Protein AF-A0A924NPL9-F1 (afdb_monomer_lite)

Sequence (101 aa):
MVKLSLSLRHSAVAVLLVCGAGTLQAQPREGVDVGGISPMAKLVPAETVERSAGQQYAQLLQQGAQKNALAAPDQPQLKRLRAIAQRIIPYAMAWNPRAKD

Secondary structure (DSSP, 8-state):
-----------------------------SS----SPPGGGGTS-HHHHHHHHHHHHHHHHHHHHHTT-SPP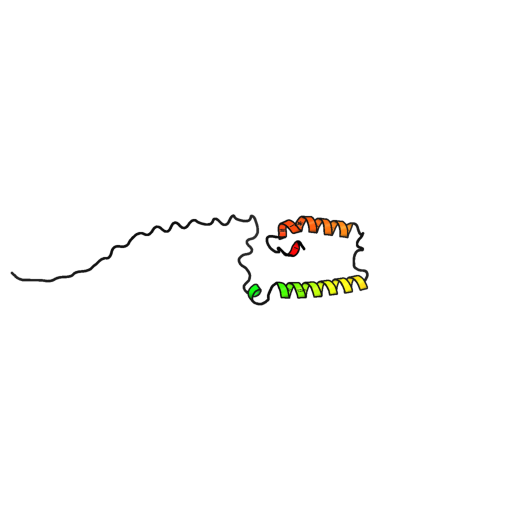TT-HHHHHHHHHHHHHHHHHTTT-GGGG-

Structure (mmCIF, N/CA/C/O backbone):
data_AF-A0A924NPL9-F1
#
_entry.id   AF-A0A924NPL9-F1
#
loop_
_atom_site.group_PDB
_atom_site.id
_atom_site.type_symbol
_atom_site.label_atom_id
_atom_site.label_alt_id
_atom_site.label_comp_id
_atom_site.label_asym_id
_atom_site.label_entity_id
_atom_site.label_seq_id
_atom_site.pdbx_PDB_ins_code
_atom_site.Cartn_x
_atom_site.Cartn_y
_atom_site.Cartn_z
_atom_site.occupancy
_atom_site.B_iso_or_equiv
_atom_site.auth_seq_id
_atom_site.auth_comp_id
_atom_site.auth_asym_id
_atom_site.auth_atom_id
_atom_site.pdbx_PDB_model_num
ATOM 1 N N . MET A 1 1 ? 61.922 9.248 -77.538 1.00 37.47 1 MET A N 1
ATOM 2 C CA . MET A 1 1 ? 62.342 9.650 -76.172 1.00 37.47 1 MET A CA 1
ATOM 3 C C . MET A 1 1 ? 61.252 9.175 -75.208 1.00 37.47 1 MET A C 1
ATOM 5 O O . MET A 1 1 ? 60.146 9.667 -75.311 1.00 37.47 1 MET A O 1
ATOM 9 N N . VAL A 1 2 ? 61.346 7.944 -74.691 1.00 36.25 2 VAL A N 1
ATOM 10 C CA . VAL A 1 2 ? 61.788 7.551 -73.326 1.00 36.25 2 VAL A CA 1
ATOM 11 C C . VAL A 1 2 ? 60.809 7.942 -72.195 1.00 36.25 2 VAL A C 1
ATOM 13 O O . VAL A 1 2 ? 60.868 9.072 -71.738 1.00 36.25 2 VAL A O 1
ATOM 16 N N . LYS A 1 3 ? 60.037 6.923 -71.741 1.00 42.28 3 LYS A N 1
ATOM 17 C CA . LYS A 1 3 ? 59.516 6.578 -70.378 1.00 42.28 3 LYS A CA 1
ATOM 18 C C . LYS A 1 3 ? 58.625 7.632 -69.657 1.00 42.28 3 LYS A C 1
ATOM 20 O O . LYS A 1 3 ? 58.834 8.815 -69.817 1.00 42.28 3 LYS A O 1
ATOM 25 N N . LEU A 1 4 ? 57.614 7.311 -68.831 1.00 40.28 4 LEU A N 1
ATOM 26 C CA . LEU A 1 4 ? 57.630 6.412 -67.666 1.00 40.28 4 LEU A CA 1
ATOM 27 C C . LEU A 1 4 ? 56.212 6.313 -67.005 1.00 40.28 4 LEU A C 1
ATOM 29 O O . LEU A 1 4 ? 55.617 7.332 -66.684 1.00 40.28 4 LEU A O 1
ATOM 33 N N . SER A 1 5 ? 55.734 5.080 -66.780 1.00 40.94 5 SER A N 1
ATOM 34 C CA . SER A 1 5 ? 55.007 4.540 -65.597 1.00 40.94 5 SER A CA 1
ATOM 35 C C . SER A 1 5 ? 53.653 5.072 -65.061 1.00 40.94 5 SER A C 1
ATOM 37 O O . SER A 1 5 ? 53.582 6.057 -64.340 1.00 40.94 5 SER A O 1
ATOM 39 N N . LEU A 1 6 ? 52.616 4.244 -65.280 1.00 48.91 6 LEU A N 1
ATOM 40 C CA . LEU A 1 6 ? 51.699 3.560 -64.332 1.00 48.91 6 LEU A CA 1
ATOM 41 C C . LEU A 1 6 ? 51.360 4.184 -62.955 1.00 48.91 6 LEU A C 1
ATOM 43 O O . LEU A 1 6 ? 52.238 4.318 -62.108 1.00 48.91 6 LEU A O 1
ATOM 47 N N . SER A 1 7 ? 50.057 4.327 -62.655 1.00 44.75 7 SER A N 1
ATOM 48 C CA . SER A 1 7 ? 49.458 4.060 -61.324 1.00 44.75 7 SER A CA 1
ATOM 49 C C . SER A 1 7 ? 47.926 3.950 -61.399 1.00 44.75 7 SER A C 1
ATOM 51 O O . SER A 1 7 ? 47.209 4.943 -61.464 1.00 44.75 7 SER A O 1
ATOM 53 N N . LEU A 1 8 ? 47.437 2.711 -61.366 1.00 50.59 8 LEU A N 1
ATOM 54 C CA . LEU A 1 8 ? 46.039 2.312 -61.211 1.00 50.59 8 LEU A CA 1
ATOM 55 C C . LEU A 1 8 ? 45.603 2.518 -59.750 1.00 50.59 8 LEU A C 1
ATOM 57 O O . LEU A 1 8 ? 46.199 1.924 -58.852 1.00 50.59 8 LEU A O 1
ATOM 61 N N . ARG A 1 9 ? 44.562 3.317 -59.491 1.00 53.31 9 ARG A N 1
ATOM 62 C CA . ARG A 1 9 ? 43.912 3.382 -58.171 1.00 53.31 9 ARG A CA 1
ATOM 63 C C . ARG A 1 9 ? 42.394 3.399 -58.325 1.00 53.31 9 ARG A C 1
ATOM 65 O O . ARG A 1 9 ? 41.788 4.429 -58.589 1.00 53.31 9 ARG A O 1
ATOM 72 N N . HIS A 1 10 ? 41.814 2.213 -58.174 1.00 44.84 10 HIS A N 1
ATOM 73 C CA . HIS A 1 10 ? 40.388 1.950 -58.022 1.00 44.84 10 HIS A CA 1
ATOM 74 C C . HIS A 1 10 ? 39.786 2.878 -56.959 1.00 44.84 10 HIS A C 1
ATOM 76 O O . HIS A 1 10 ? 40.210 2.839 -55.806 1.00 44.84 10 HIS A O 1
ATOM 82 N N . SER A 1 11 ? 38.791 3.688 -57.312 1.00 42.31 11 SER A N 1
ATOM 83 C CA . SER A 1 11 ? 37.883 4.269 -56.320 1.00 42.31 11 SER A CA 1
ATOM 84 C C . SER A 1 11 ? 36.488 3.754 -56.609 1.00 42.31 11 SER A C 1
ATOM 86 O O . SER A 1 11 ? 35.853 4.105 -57.600 1.00 42.31 11 SER A O 1
ATOM 88 N N . ALA A 1 12 ? 36.108 2.808 -55.759 1.00 45.00 12 ALA A N 1
ATOM 89 C CA . ALA A 1 12 ? 34.860 2.091 -55.771 1.00 45.00 12 ALA A CA 1
ATOM 90 C C . ALA A 1 12 ? 33.668 3.030 -55.545 1.00 45.00 12 ALA A C 1
ATOM 92 O O . ALA A 1 12 ? 33.711 3.975 -54.761 1.00 45.00 12 ALA A O 1
ATOM 93 N N . VAL A 1 13 ? 32.604 2.687 -56.258 1.00 47.62 13 VAL A N 1
ATOM 94 C CA . VAL A 1 13 ? 31.229 3.162 -56.153 1.00 47.62 13 VAL A CA 1
ATOM 95 C C . VAL A 1 13 ? 30.760 3.160 -54.693 1.00 47.62 13 VAL A C 1
ATOM 97 O O . VAL A 1 13 ? 30.731 2.109 -54.056 1.00 47.62 13 VAL A O 1
ATOM 100 N N . ALA A 1 14 ? 30.337 4.317 -54.179 1.00 45.69 14 ALA A N 1
ATOM 101 C CA . ALA A 1 14 ? 29.596 4.416 -52.924 1.00 45.69 14 ALA A CA 1
ATOM 102 C C . ALA A 1 14 ? 28.106 4.605 -53.244 1.00 45.69 14 ALA A C 1
ATOM 104 O O . ALA A 1 14 ? 27.652 5.692 -53.599 1.00 45.69 14 ALA A O 1
ATOM 105 N N . VAL A 1 15 ? 27.367 3.498 -53.169 1.00 49.94 15 VAL A N 1
ATOM 106 C CA . VAL A 1 15 ? 25.905 3.435 -53.266 1.00 49.94 15 VAL A CA 1
ATOM 107 C C . VAL A 1 15 ? 25.294 4.167 -52.070 1.00 49.94 15 VAL A C 1
ATOM 109 O O . VAL A 1 15 ? 25.558 3.833 -50.917 1.00 49.94 15 VAL A O 1
ATOM 112 N N . LEU A 1 16 ? 24.471 5.170 -52.362 1.00 47.66 16 LEU A N 1
ATOM 113 C CA . LEU A 1 16 ? 23.739 5.981 -51.394 1.00 47.66 16 LEU A CA 1
ATOM 114 C C . LEU A 1 16 ? 22.426 5.256 -51.056 1.00 47.66 16 LEU A C 1
ATOM 116 O O . LEU A 1 16 ? 21.458 5.318 -51.812 1.00 47.66 16 LEU A O 1
ATOM 120 N N . LEU A 1 17 ? 22.416 4.511 -49.948 1.00 53.00 17 LEU A N 1
ATOM 121 C CA . LEU A 1 17 ? 21.242 3.787 -49.461 1.00 53.00 17 LEU A CA 1
ATOM 122 C C . LEU A 1 17 ? 20.482 4.675 -48.463 1.00 53.00 17 LEU A C 1
ATOM 124 O O . LEU A 1 17 ? 20.876 4.827 -47.308 1.00 53.00 17 LEU A O 1
ATOM 128 N N . VAL A 1 18 ? 19.405 5.303 -48.936 1.00 53.53 18 VAL A N 1
ATOM 129 C CA . VAL A 1 18 ? 18.440 6.045 -48.113 1.00 53.53 18 VAL A CA 1
ATOM 130 C C . VAL A 1 18 ? 17.658 5.041 -47.261 1.00 53.53 18 VAL A C 1
ATOM 132 O O . VAL A 1 18 ? 16.759 4.361 -47.750 1.00 53.53 18 VAL A O 1
ATOM 135 N N . CYS A 1 19 ? 18.000 4.935 -45.976 1.00 51.78 19 CYS A N 1
ATOM 136 C CA . CYS A 1 19 ? 17.174 4.244 -44.988 1.00 51.78 19 CYS A CA 1
ATOM 137 C C . CYS A 1 19 ? 16.080 5.198 -44.497 1.00 51.78 19 CYS A C 1
ATOM 139 O O . CYS A 1 19 ? 16.340 6.109 -43.711 1.00 51.78 19 CYS A O 1
ATOM 141 N N . GLY A 1 20 ? 14.848 4.973 -44.956 1.00 49.59 20 GLY A N 1
ATOM 142 C CA . GLY A 1 20 ? 13.647 5.562 -44.376 1.00 49.59 20 GLY A CA 1
ATOM 143 C C . GLY A 1 20 ? 13.444 5.050 -42.952 1.00 49.59 20 GLY A C 1
ATOM 144 O O . GLY A 1 20 ? 12.843 4.001 -42.739 1.00 49.59 20 GLY A O 1
ATOM 145 N N . ALA A 1 21 ? 13.954 5.789 -41.971 1.00 50.69 21 ALA A N 1
ATOM 146 C CA . ALA A 1 21 ? 13.585 5.602 -40.579 1.00 50.69 21 ALA A CA 1
ATOM 147 C C . ALA A 1 21 ? 12.225 6.274 -40.360 1.00 50.69 21 ALA A C 1
ATOM 149 O O . ALA A 1 21 ? 12.144 7.477 -40.115 1.00 50.69 21 ALA A O 1
ATOM 150 N N . GLY A 1 22 ? 11.147 5.496 -40.481 1.00 49.31 22 GLY A N 1
ATOM 151 C CA . GLY A 1 22 ? 9.862 5.876 -39.909 1.00 49.31 22 GLY A CA 1
ATOM 152 C C . GLY A 1 22 ? 10.064 6.080 -38.413 1.00 49.31 22 GLY A C 1
ATOM 153 O O . GLY A 1 22 ? 10.271 5.121 -37.671 1.00 49.31 22 GLY A O 1
ATOM 154 N N . THR A 1 23 ? 10.080 7.333 -37.974 1.00 52.38 23 THR A N 1
ATOM 155 C CA . THR A 1 23 ? 10.083 7.662 -36.557 1.00 52.38 23 THR A CA 1
ATOM 156 C C . THR A 1 23 ? 8.742 7.205 -35.997 1.00 52.38 23 THR A C 1
ATOM 158 O O . THR A 1 23 ? 7.698 7.798 -36.257 1.00 52.38 23 THR A O 1
ATOM 161 N N . LEU A 1 24 ? 8.754 6.102 -35.248 1.00 52.75 24 LEU A N 1
ATOM 162 C CA . LEU A 1 24 ? 7.659 5.756 -34.353 1.00 52.75 24 LEU A CA 1
ATOM 163 C C . LEU A 1 24 ? 7.577 6.893 -33.334 1.00 52.75 24 LEU A C 1
ATOM 165 O O . LEU A 1 24 ? 8.353 6.943 -32.381 1.00 52.75 24 LEU A O 1
ATOM 169 N N . GLN A 1 25 ? 6.708 7.865 -33.595 1.00 45.09 25 GLN A N 1
ATOM 170 C CA . GLN A 1 25 ? 6.462 8.962 -32.676 1.00 45.09 25 GLN A CA 1
ATOM 171 C C . GLN A 1 25 ? 5.825 8.366 -31.423 1.00 45.09 25 GLN A C 1
ATOM 173 O O . GLN A 1 25 ? 4.639 8.039 -31.403 1.00 45.09 25 GLN A O 1
ATOM 178 N N . ALA A 1 26 ? 6.633 8.186 -30.379 1.00 56.62 26 ALA A N 1
ATOM 179 C CA . ALA A 1 26 ? 6.127 7.971 -29.039 1.00 56.62 26 ALA A CA 1
ATOM 180 C C . ALA A 1 26 ? 5.262 9.190 -28.701 1.00 56.62 26 ALA A C 1
ATOM 182 O O . ALA A 1 26 ? 5.780 10.298 -28.558 1.00 56.62 26 ALA A O 1
ATOM 183 N N . GLN A 1 27 ? 3.940 9.009 -28.654 1.00 61.03 27 GLN A N 1
ATOM 184 C CA . GLN A 1 27 ? 3.049 10.062 -28.186 1.00 61.03 27 GLN A CA 1
ATOM 185 C C . GLN A 1 27 ? 3.510 10.456 -26.779 1.00 61.03 27 GLN A C 1
ATOM 187 O O . GLN A 1 27 ? 3.629 9.564 -25.928 1.00 61.03 27 GLN A O 1
ATOM 192 N N . PRO A 1 28 ? 3.780 11.745 -26.510 1.00 55.00 28 PRO A N 1
ATOM 193 C CA . PRO A 1 28 ? 4.045 12.183 -25.156 1.00 55.00 28 PRO A CA 1
ATOM 194 C C . PRO A 1 28 ? 2.796 11.840 -24.354 1.00 55.00 28 PRO A C 1
ATOM 196 O O . PRO A 1 28 ? 1.719 12.382 -24.607 1.00 55.00 28 PRO A O 1
ATOM 199 N N . ARG A 1 29 ? 2.905 10.899 -23.413 1.00 60.16 29 ARG A N 1
ATOM 200 C CA . ARG A 1 29 ? 1.922 10.868 -22.337 1.00 60.16 29 ARG A CA 1
ATOM 201 C C . ARG A 1 29 ? 2.116 12.191 -21.613 1.00 60.16 29 ARG A C 1
ATOM 203 O O . ARG A 1 29 ? 3.187 12.401 -21.056 1.00 60.16 29 ARG A O 1
ATOM 210 N N . GLU A 1 30 ? 1.139 13.091 -21.664 1.00 64.25 30 GLU A N 1
ATOM 211 C CA . GLU A 1 30 ? 1.135 14.255 -20.776 1.00 64.25 30 GLU A CA 1
ATOM 212 C C . GLU A 1 30 ? 1.212 13.730 -19.333 1.00 64.25 30 GLU A C 1
ATOM 2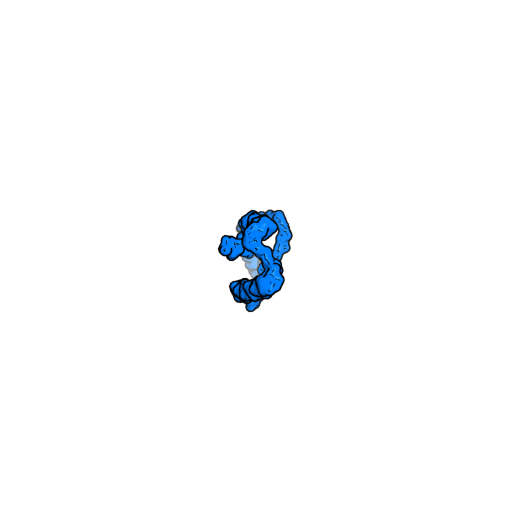14 O O . GLU A 1 30 ? 0.269 13.127 -18.820 1.00 64.25 30 GLU A O 1
ATOM 219 N N . GLY A 1 31 ? 2.400 13.833 -18.729 1.00 66.88 31 GLY A N 1
ATOM 220 C CA . GLY A 1 31 ? 2.754 13.157 -17.484 1.00 66.88 31 GLY A CA 1
ATOM 221 C C . GLY A 1 31 ? 4.266 13.122 -17.230 1.00 66.88 31 GLY A C 1
ATOM 222 O O . GLY A 1 31 ? 5.070 13.463 -18.094 1.00 66.88 31 GLY A O 1
ATOM 223 N N . VAL A 1 32 ? 4.647 12.731 -16.011 1.00 76.06 32 VAL A N 1
ATOM 224 C CA . VAL A 1 32 ? 6.049 12.558 -15.594 1.00 76.06 32 VAL A CA 1
ATOM 225 C C . VAL A 1 32 ? 6.686 11.421 -16.402 1.00 76.06 32 VAL A C 1
ATOM 227 O O . VAL A 1 32 ? 6.149 10.312 -16.418 1.00 76.06 32 VAL A O 1
ATOM 230 N N . ASP A 1 33 ? 7.827 11.682 -17.049 1.00 77.88 33 ASP A N 1
ATOM 231 C CA . ASP A 1 33 ? 8.656 10.636 -17.657 1.00 77.88 33 ASP A CA 1
ATOM 232 C C . ASP A 1 33 ? 9.240 9.754 -16.547 1.00 77.88 33 ASP A C 1
ATOM 234 O O . ASP A 1 33 ? 10.056 10.196 -15.737 1.00 77.88 33 ASP A O 1
ATOM 238 N N . VAL A 1 34 ? 8.778 8.507 -16.478 1.00 74.06 34 VAL A N 1
ATOM 239 C CA . VAL A 1 34 ? 9.223 7.534 -15.470 1.00 74.06 34 VAL A CA 1
ATOM 240 C C . VAL A 1 34 ? 10.476 6.763 -15.899 1.00 74.06 34 VAL A C 1
ATOM 242 O O . VAL A 1 34 ? 10.956 5.919 -15.143 1.00 74.06 34 VAL A O 1
ATOM 245 N N . GLY A 1 35 ? 11.018 7.041 -17.090 1.00 79.56 35 GLY A N 1
ATOM 246 C CA . GLY A 1 35 ? 12.168 6.337 -17.643 1.00 79.56 35 GLY A CA 1
ATOM 247 C C . GLY A 1 35 ? 11.917 4.843 -17.884 1.00 79.56 35 GLY A C 1
ATOM 248 O O . GLY A 1 35 ? 10.792 4.341 -17.860 1.00 79.56 35 GLY A O 1
ATOM 249 N N . GLY A 1 36 ? 12.995 4.107 -18.157 1.00 77.44 36 GLY A N 1
ATOM 250 C CA . GLY A 1 36 ? 12.946 2.653 -18.315 1.00 77.44 36 GLY A CA 1
ATOM 251 C C . GLY A 1 36 ? 12.779 1.909 -16.985 1.00 77.44 36 GLY A C 1
ATOM 252 O O . GLY A 1 36 ? 13.003 2.453 -15.906 1.00 77.44 36 GLY A O 1
ATOM 253 N N . ILE A 1 37 ? 12.441 0.618 -17.064 1.00 74.44 37 ILE A N 1
ATOM 254 C CA . ILE A 1 37 ? 12.380 -0.271 -15.894 1.00 74.44 37 ILE A CA 1
ATOM 255 C C . ILE A 1 37 ? 13.726 -0.231 -15.150 1.00 74.44 37 ILE A C 1
ATOM 257 O O . ILE A 1 37 ? 14.774 -0.486 -15.750 1.00 74.44 37 ILE A O 1
ATOM 261 N N . SER A 1 38 ? 13.691 0.047 -13.840 1.00 82.3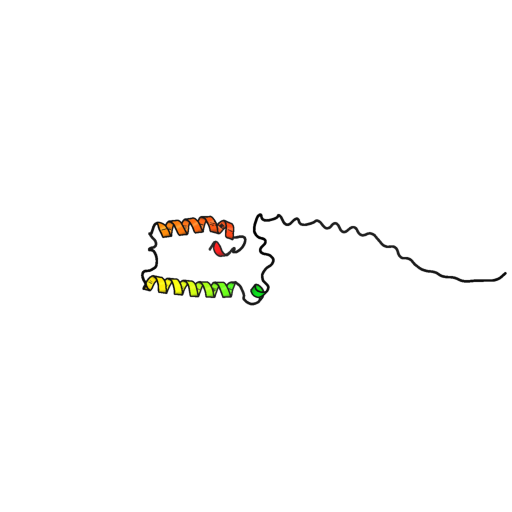8 38 SER A N 1
ATOM 262 C CA . SER A 1 38 ? 14.890 0.055 -12.992 1.00 82.38 38 SER A CA 1
ATOM 263 C C . SER A 1 38 ? 15.676 -1.257 -13.137 1.00 82.38 38 SER A C 1
ATOM 265 O O . SER A 1 38 ? 15.072 -2.333 -13.096 1.00 82.38 38 SER A O 1
ATOM 267 N N . PRO A 1 39 ? 17.020 -1.226 -13.238 1.00 81.25 39 PRO A N 1
ATOM 268 C CA . PRO A 1 39 ? 17.829 -2.444 -13.286 1.00 81.25 39 PRO A CA 1
ATOM 269 C C . PRO A 1 39 ? 17.631 -3.334 -12.048 1.00 81.25 39 PRO A C 1
ATOM 271 O O . PRO A 1 39 ? 17.782 -4.549 -12.149 1.00 81.25 39 PRO A O 1
ATOM 274 N N . MET A 1 40 ? 17.219 -2.765 -10.908 1.00 80.94 40 MET A N 1
ATOM 275 C CA . MET A 1 40 ? 16.895 -3.523 -9.694 1.00 80.94 40 MET A CA 1
ATOM 276 C C . MET A 1 40 ? 15.664 -4.423 -9.862 1.00 80.94 40 MET A C 1
ATOM 278 O O . MET A 1 40 ? 15.598 -5.478 -9.236 1.00 80.94 40 MET A O 1
ATOM 282 N N . ALA A 1 41 ? 14.726 -4.078 -10.752 1.00 80.56 41 ALA A N 1
ATOM 283 C CA . ALA A 1 41 ? 13.557 -4.914 -11.042 1.00 80.56 41 ALA A CA 1
ATOM 284 C C . ALA A 1 41 ? 13.926 -6.248 -11.722 1.00 80.56 41 ALA A C 1
ATOM 286 O O . ALA A 1 41 ? 13.093 -7.142 -11.817 1.00 80.56 41 ALA A O 1
ATOM 287 N N . LYS A 1 42 ? 15.176 -6.399 -12.189 1.00 80.38 42 LYS A N 1
ATOM 288 C CA . LYS A 1 42 ? 15.705 -7.664 -12.722 1.00 80.38 42 LYS A CA 1
ATOM 289 C C . LYS A 1 42 ? 16.218 -8.602 -11.627 1.00 80.38 42 LYS A C 1
ATOM 291 O O . LYS A 1 42 ? 16.398 -9.784 -11.892 1.00 80.38 42 LYS A O 1
ATOM 296 N N . LEU A 1 43 ? 16.488 -8.083 -10.427 1.00 85.31 43 LEU A N 1
ATOM 297 C CA . LEU A 1 43 ? 17.090 -8.848 -9.331 1.00 85.31 43 LEU A CA 1
ATOM 298 C C . LEU A 1 43 ? 16.044 -9.607 -8.514 1.00 85.31 43 LEU A C 1
ATOM 300 O O . LEU A 1 43 ? 16.313 -10.712 -8.053 1.00 85.31 43 LEU A O 1
ATOM 304 N N . VAL A 1 44 ? 14.854 -9.024 -8.341 1.00 83.62 44 VAL A N 1
ATOM 305 C CA . VAL A 1 44 ? 13.752 -9.651 -7.607 1.00 83.62 44 VAL A CA 1
ATOM 306 C C . VAL A 1 44 ? 12.512 -9.679 -8.499 1.00 83.62 44 VAL A C 1
ATOM 308 O O . VAL A 1 44 ? 12.054 -8.615 -8.918 1.00 83.62 44 VAL A O 1
ATOM 311 N N . PRO A 1 45 ? 11.942 -10.866 -8.783 1.00 86.56 45 PRO A N 1
ATOM 312 C CA . PRO A 1 45 ? 10.693 -10.963 -9.524 1.00 86.56 45 PRO A CA 1
ATOM 313 C C . PRO A 1 45 ? 9.574 -10.194 -8.815 1.00 86.56 45 PRO A C 1
ATOM 315 O O . PRO A 1 45 ? 9.384 -10.350 -7.607 1.00 86.56 45 PRO A O 1
ATOM 318 N N . ALA A 1 46 ? 8.800 -9.412 -9.571 1.00 84.06 46 ALA A N 1
ATOM 319 C CA . ALA A 1 46 ? 7.683 -8.630 -9.034 1.00 84.06 46 ALA A CA 1
ATOM 320 C C . ALA A 1 46 ? 6.687 -9.502 -8.247 1.00 84.06 46 ALA A C 1
ATOM 322 O O . ALA A 1 46 ? 6.270 -9.132 -7.155 1.00 84.06 46 ALA A O 1
ATOM 323 N N . GLU A 1 47 ? 6.404 -10.705 -8.749 1.00 85.00 47 GLU A N 1
ATOM 324 C CA . GLU A 1 47 ? 5.548 -11.709 -8.105 1.00 85.00 47 GLU A CA 1
ATOM 325 C C . GLU A 1 47 ? 5.991 -12.040 -6.667 1.00 85.00 47 GLU A C 1
ATOM 327 O O . GLU A 1 47 ? 5.170 -12.171 -5.759 1.00 85.00 47 GLU A O 1
ATOM 332 N N . THR A 1 48 ? 7.301 -12.166 -6.431 1.00 88.06 48 THR A N 1
ATOM 333 C CA . THR A 1 48 ? 7.844 -12.474 -5.101 1.00 88.06 48 THR A CA 1
ATOM 334 C C . THR A 1 48 ? 7.641 -11.302 -4.149 1.00 88.06 48 THR A C 1
ATOM 336 O O . THR A 1 48 ? 7.214 -11.498 -3.008 1.00 88.06 48 THR A O 1
ATOM 339 N N . VAL A 1 49 ? 7.911 -10.083 -4.625 1.00 88.62 49 VAL A N 1
ATOM 340 C CA . VAL A 1 49 ? 7.693 -8.858 -3.847 1.00 88.62 49 VAL A CA 1
ATOM 341 C C . VAL A 1 49 ? 6.220 -8.734 -3.477 1.00 88.62 49 VAL A C 1
ATOM 343 O O . VAL A 1 49 ? 5.904 -8.562 -2.304 1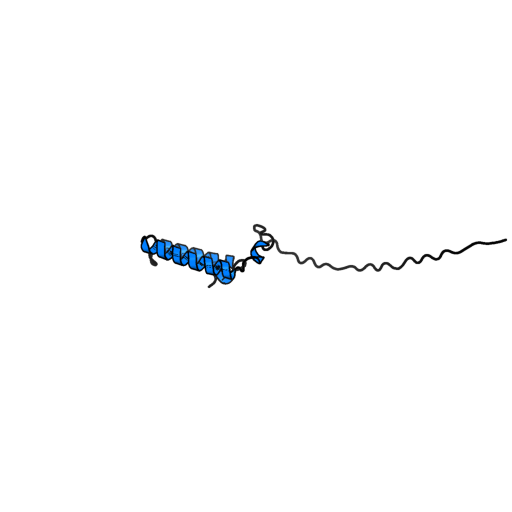.00 88.62 49 VAL A O 1
ATOM 346 N N . GLU A 1 50 ? 5.317 -8.911 -4.436 1.00 87.50 50 GLU A N 1
ATOM 347 C CA . GLU A 1 50 ? 3.875 -8.773 -4.224 1.00 87.50 50 GLU A CA 1
ATOM 348 C C . GLU A 1 50 ? 3.311 -9.835 -3.290 1.00 87.50 50 GLU A C 1
ATOM 350 O O . GLU A 1 50 ? 2.538 -9.505 -2.391 1.00 87.50 50 GLU A O 1
ATOM 355 N N . ARG A 1 51 ? 3.752 -11.092 -3.419 1.00 90.75 51 ARG A N 1
ATOM 356 C CA . ARG A 1 51 ? 3.368 -12.152 -2.479 1.00 90.75 51 ARG A CA 1
ATOM 357 C C . ARG A 1 51 ? 3.805 -11.807 -1.055 1.00 90.75 51 ARG A C 1
ATOM 359 O O . ARG A 1 51 ? 3.000 -11.918 -0.131 1.00 90.75 51 ARG A O 1
ATOM 366 N N . SER A 1 52 ? 5.048 -11.356 -0.872 1.00 93.19 52 SER A N 1
ATOM 367 C CA . SER A 1 52 ? 5.539 -10.962 0.455 1.00 93.19 52 SER A CA 1
ATOM 368 C C . SER A 1 52 ? 4.801 -9.739 1.014 1.00 93.19 52 SER A C 1
ATOM 370 O O . SER A 1 52 ? 4.422 -9.731 2.184 1.00 93.19 52 SER A O 1
ATOM 372 N N . ALA A 1 53 ? 4.518 -8.740 0.174 1.00 92.31 53 ALA A N 1
ATOM 373 C CA . ALA A 1 53 ? 3.766 -7.551 0.551 1.00 92.31 53 ALA A CA 1
ATOM 374 C C . ALA A 1 53 ? 2.323 -7.900 0.946 1.00 92.31 53 ALA A C 1
ATOM 376 O O . ALA A 1 53 ? 1.827 -7.399 1.953 1.00 92.31 53 ALA A O 1
ATOM 377 N N . GLY A 1 54 ? 1.671 -8.812 0.218 1.00 93.62 54 GLY A N 1
ATOM 378 C CA . GLY A 1 54 ? 0.342 -9.322 0.555 1.00 93.62 54 GLY A CA 1
ATOM 379 C C . GLY A 1 54 ? 0.313 -10.028 1.913 1.00 93.62 54 GLY A C 1
ATOM 380 O O . GLY A 1 54 ? -0.581 -9.775 2.722 1.00 93.62 54 GLY A O 1
ATOM 381 N N . GLN A 1 55 ? 1.324 -10.850 2.211 1.00 96.19 55 GLN A N 1
ATOM 382 C CA . GLN A 1 55 ? 1.466 -11.496 3.522 1.00 96.19 55 GLN A CA 1
ATOM 383 C C . GLN A 1 55 ? 1.654 -10.472 4.651 1.00 96.19 55 GLN A C 1
ATOM 385 O O . GLN A 1 55 ? 0.971 -10.553 5.673 1.00 96.19 55 GLN A O 1
ATOM 390 N N . GLN A 1 56 ? 2.534 -9.484 4.461 1.00 96.06 56 GLN A N 1
ATOM 391 C CA . GLN A 1 56 ? 2.769 -8.421 5.445 1.00 96.06 56 GLN A CA 1
ATOM 392 C C . GLN A 1 56 ? 1.519 -7.561 5.664 1.00 96.06 56 GLN A C 1
ATOM 394 O O . GLN A 1 56 ? 1.182 -7.222 6.799 1.00 96.06 56 GLN A O 1
ATOM 399 N N . TYR A 1 57 ? 0.784 -7.251 4.596 1.00 96.19 57 TYR A N 1
ATOM 400 C CA . TYR A 1 57 ? -0.466 -6.505 4.680 1.00 96.19 57 TYR A CA 1
ATOM 401 C C . TYR A 1 57 ? -1.541 -7.273 5.459 1.00 96.19 57 TYR A C 1
ATOM 403 O O . TYR A 1 57 ? -2.195 -6.703 6.332 1.00 96.19 57 TYR A O 1
ATOM 411 N N . ALA A 1 58 ? -1.687 -8.579 5.217 1.00 96.19 58 ALA A N 1
ATOM 412 C CA . ALA A 1 58 ? -2.614 -9.418 5.974 1.00 96.19 58 ALA A CA 1
ATOM 413 C C . ALA A 1 58 ? -2.266 -9.449 7.473 1.00 96.19 58 ALA A C 1
ATOM 415 O O . ALA A 1 58 ? -3.155 -9.311 8.315 1.00 96.19 58 ALA A O 1
ATOM 416 N N . GLN A 1 59 ? -0.978 -9.557 7.816 1.00 97.44 59 GLN A N 1
ATOM 417 C CA . GLN A 1 59 ? -0.514 -9.476 9.206 1.00 97.44 59 GLN A CA 1
ATOM 418 C C . GLN A 1 59 ? -0.823 -8.109 9.832 1.00 97.44 59 GLN A C 1
ATOM 420 O O . GLN A 1 59 ? -1.294 -8.045 10.969 1.00 97.44 59 GLN A O 1
ATOM 425 N N . LEU A 1 60 ? -0.619 -7.013 9.094 1.00 97.12 60 LEU A N 1
ATOM 426 C CA . LEU A 1 60 ? -0.951 -5.664 9.554 1.00 97.12 60 LEU A CA 1
ATOM 427 C C . LEU A 1 60 ? -2.453 -5.514 9.833 1.00 97.12 60 LEU A C 1
ATOM 429 O O . LEU A 1 60 ? -2.837 -4.972 10.871 1.00 97.12 60 LEU A O 1
ATOM 433 N N . LEU A 1 61 ? -3.309 -6.034 8.949 1.00 95.81 61 LEU A N 1
ATOM 434 C CA . LEU A 1 61 ? -4.757 -6.036 9.157 1.00 95.81 61 LEU A CA 1
ATOM 435 C C . LEU A 1 61 ? -5.149 -6.845 10.396 1.00 95.81 61 LEU A C 1
ATOM 437 O O . LEU A 1 61 ? -5.960 -6.377 11.190 1.00 95.81 61 LEU A O 1
ATOM 441 N N . GLN A 1 62 ? -4.549 -8.017 10.612 1.00 96.50 62 GLN A N 1
ATOM 442 C CA . GLN A 1 62 ? -4.797 -8.817 11.815 1.00 96.50 62 GLN A CA 1
ATOM 443 C C . GLN A 1 62 ? -4.422 -8.058 13.094 1.00 96.50 62 GLN A C 1
ATOM 445 O O . GLN A 1 62 ? -5.196 -8.048 14.051 1.00 96.50 62 GLN A O 1
ATOM 450 N N . GLN A 1 63 ? -3.272 -7.378 13.112 1.00 96.81 63 GLN A N 1
ATOM 451 C CA . GLN A 1 63 ? -2.858 -6.551 14.250 1.00 96.81 63 GLN A CA 1
ATOM 452 C C . GLN A 1 63 ? -3.809 -5.367 14.474 1.00 96.81 63 GLN A C 1
ATOM 454 O O . GLN A 1 63 ? -4.153 -5.054 15.614 1.00 96.81 63 GLN A O 1
ATOM 459 N N . GLY A 1 64 ? -4.264 -4.718 13.398 1.00 96.31 64 GLY A N 1
ATOM 460 C CA . GLY A 1 64 ? -5.266 -3.655 13.467 1.00 96.31 64 GLY A CA 1
ATOM 461 C C . GLY A 1 64 ? -6.607 -4.152 14.012 1.00 96.31 64 GLY A C 1
ATOM 462 O O . GLY A 1 64 ? -7.223 -3.473 14.833 1.00 96.31 64 GLY A O 1
ATOM 463 N N . ALA A 1 65 ? -7.034 -5.353 13.612 1.00 94.31 65 ALA A N 1
ATOM 464 C CA . ALA A 1 65 ? -8.268 -5.977 14.081 1.00 94.31 65 ALA A CA 1
ATOM 465 C C . ALA A 1 65 ? -8.210 -6.280 15.585 1.00 94.31 65 ALA A C 1
ATOM 467 O O . ALA A 1 65 ? -9.133 -5.924 16.310 1.00 94.31 65 ALA A O 1
ATOM 468 N N . GLN A 1 66 ? -7.098 -6.847 16.070 1.00 96.50 66 GLN A N 1
ATOM 469 C CA . GLN A 1 66 ? -6.880 -7.119 17.501 1.00 96.50 66 GLN A CA 1
ATOM 470 C C . GLN A 1 66 ? -6.961 -5.852 18.364 1.00 96.50 66 GLN A C 1
ATOM 472 O O . GLN A 1 66 ? -7.381 -5.903 19.516 1.00 96.50 66 GLN A O 1
ATOM 477 N N . LYS A 1 67 ? -6.574 -4.705 17.799 1.00 96.38 67 LYS A N 1
ATOM 478 C CA . LYS A 1 67 ? -6.627 -3.396 18.463 1.00 96.38 67 LYS A CA 1
ATOM 479 C C . LYS A 1 67 ? -7.958 -2.666 18.268 1.00 96.38 67 LYS A C 1
ATOM 481 O O . LYS A 1 67 ? -8.059 -1.511 18.666 1.00 96.38 67 LYS A O 1
ATOM 486 N N . ASN A 1 68 ? -8.955 -3.292 17.635 1.00 92.19 68 ASN A N 1
ATOM 487 C CA . ASN A 1 68 ? -10.211 -2.650 17.224 1.00 92.19 68 ASN A CA 1
ATOM 488 C C . ASN A 1 68 ? -9.992 -1.350 16.419 1.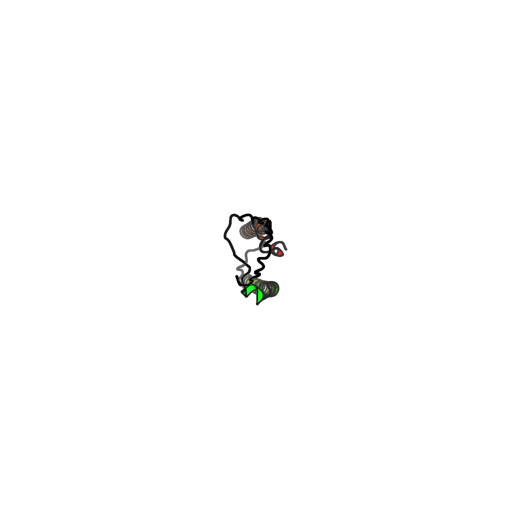00 92.19 68 ASN A C 1
ATOM 490 O O . ASN A 1 68 ? -10.806 -0.433 16.459 1.00 92.19 68 ASN A O 1
ATOM 494 N N . ALA A 1 69 ? -8.874 -1.265 15.690 1.00 93.81 69 ALA A N 1
ATOM 495 C CA . ALA A 1 69 ? -8.478 -0.084 14.928 1.00 93.81 69 ALA A CA 1
ATOM 496 C C . ALA A 1 69 ? -9.002 -0.105 13.481 1.00 93.81 69 ALA A C 1
ATOM 498 O O . ALA A 1 69 ? -8.867 0.881 12.758 1.00 93.81 69 ALA A O 1
ATOM 499 N N . LEU A 1 70 ? -9.581 -1.226 13.034 1.00 93.88 70 LEU A N 1
ATOM 500 C CA . LEU A 1 70 ? -10.179 -1.331 11.705 1.00 93.88 70 LEU A CA 1
ATOM 501 C C . LEU A 1 70 ? -11.598 -0.761 11.695 1.00 93.88 70 LEU A C 1
ATOM 503 O O . LEU A 1 70 ? -12.421 -1.075 12.552 1.00 93.88 70 LEU A O 1
ATOM 507 N N . ALA A 1 71 ? -11.904 0.025 10.665 1.00 93.00 71 ALA A N 1
ATOM 508 C CA . ALA A 1 71 ? -13.267 0.460 10.402 1.00 93.00 71 ALA A CA 1
ATOM 509 C C . ALA A 1 71 ? -14.167 -0.741 10.061 1.00 93.00 71 ALA A C 1
ATOM 511 O O . ALA A 1 71 ? -13.784 -1.619 9.282 1.00 93.00 71 ALA A O 1
ATOM 512 N N . ALA A 1 72 ? -15.388 -0.751 10.603 1.00 91.31 72 ALA A N 1
ATOM 513 C CA . ALA A 1 72 ? -16.383 -1.762 10.261 1.00 91.31 72 ALA A CA 1
ATOM 514 C C . ALA A 1 72 ? -16.736 -1.701 8.757 1.00 91.31 72 ALA A C 1
ATOM 516 O O . ALA A 1 72 ? -16.737 -0.607 8.180 1.00 91.31 72 ALA A O 1
ATOM 517 N N . PRO A 1 73 ? -17.095 -2.832 8.115 1.00 89.31 73 PRO A N 1
ATOM 518 C CA . PRO A 1 73 ? -17.407 -2.879 6.683 1.00 89.31 73 PRO A CA 1
ATOM 519 C C . PRO A 1 73 ? -18.496 -1.893 6.247 1.00 89.31 73 PRO A C 1
ATOM 521 O O . PRO A 1 73 ? -18.455 -1.396 5.120 1.00 89.31 73 PRO A O 1
ATOM 524 N N . ASP A 1 74 ? -19.432 -1.598 7.152 1.00 93.50 74 ASP A N 1
ATOM 525 C CA . ASP A 1 74 ? -20.567 -0.723 6.899 1.00 93.50 74 ASP A CA 1
ATOM 526 C C . ASP A 1 74 ? -20.315 0.765 7.121 1.00 93.50 74 ASP A C 1
ATOM 528 O O . ASP A 1 74 ? -21.178 1.568 6.751 1.00 93.50 74 ASP A O 1
ATOM 532 N N . GLN A 1 75 ? -19.143 1.149 7.642 1.00 96.62 75 GLN A N 1
ATOM 533 C CA . GLN A 1 75 ? -18.829 2.557 7.862 1.00 96.62 75 GLN A CA 1
ATOM 534 C C . GLN A 1 75 ? -18.894 3.356 6.547 1.00 96.62 75 GLN A C 1
ATOM 536 O O . GLN A 1 75 ? -18.270 2.968 5.549 1.00 96.62 75 GLN A O 1
ATOM 541 N N . PRO A 1 76 ? -19.585 4.511 6.532 1.00 96.06 76 PRO A N 1
ATOM 542 C CA . PRO A 1 76 ? -19.740 5.315 5.322 1.00 96.06 76 PRO A CA 1
ATOM 543 C C . PRO A 1 76 ? -18.396 5.826 4.782 1.00 96.06 76 PRO A C 1
ATOM 545 O O . PRO A 1 76 ? -18.220 5.929 3.567 1.00 96.06 76 PRO A O 1
ATOM 548 N N . GLN A 1 77 ? -17.415 6.082 5.653 1.00 95.81 77 GLN A N 1
ATOM 549 C CA . GLN A 1 77 ? -16.066 6.503 5.264 1.00 95.81 77 GLN A CA 1
ATOM 550 C C . GLN A 1 77 ? -15.338 5.404 4.481 1.00 95.81 77 GLN A C 1
ATOM 552 O O . GLN A 1 77 ? -14.762 5.677 3.428 1.00 95.81 77 GLN A O 1
ATOM 557 N N . LEU A 1 78 ? -15.413 4.152 4.945 1.00 96.00 78 LEU A N 1
ATOM 558 C CA . LEU A 1 78 ? -14.778 3.018 4.276 1.00 96.00 78 LEU A CA 1
ATOM 559 C C . LEU A 1 78 ? -15.453 2.706 2.933 1.00 96.00 78 LEU A C 1
ATOM 561 O O . LEU A 1 78 ? -14.769 2.453 1.941 1.00 96.00 78 LEU A O 1
ATOM 565 N N . LYS A 1 79 ? -16.787 2.801 2.870 1.00 96.38 79 LYS A N 1
ATOM 566 C CA . LYS A 1 79 ? -17.548 2.703 1.612 1.00 96.38 79 LYS A CA 1
ATOM 567 C C . LYS A 1 79 ? -17.100 3.768 0.607 1.00 96.38 79 LYS A C 1
ATOM 569 O O . LYS A 1 79 ? -16.802 3.441 -0.541 1.00 96.38 79 LYS A O 1
ATOM 574 N N . ARG A 1 80 ? -16.974 5.027 1.044 1.00 96.69 80 ARG A N 1
ATOM 575 C CA . ARG A 1 80 ? -16.476 6.124 0.201 1.00 96.69 80 ARG A CA 1
ATOM 576 C C . ARG A 1 80 ? -15.046 5.877 -0.278 1.00 96.69 80 ARG A C 1
ATOM 578 O O . ARG A 1 80 ? -14.777 6.087 -1.457 1.00 96.69 80 ARG A O 1
ATOM 585 N N . LEU A 1 81 ? -14.152 5.417 0.599 1.00 96.06 81 LEU A N 1
ATOM 586 C CA . LEU A 1 81 ? -12.764 5.106 0.245 1.00 96.06 81 LEU A CA 1
ATOM 587 C C . LEU A 1 81 ? -12.691 4.035 -0.852 1.00 96.06 81 LEU A C 1
ATOM 589 O O . LEU A 1 81 ? -12.020 4.237 -1.862 1.00 96.06 81 LEU A O 1
ATOM 593 N N . ARG A 1 82 ? -13.441 2.937 -0.699 1.00 94.81 82 ARG A N 1
ATOM 594 C CA . ARG A 1 82 ? -13.519 1.871 -1.711 1.00 94.81 82 ARG A CA 1
ATOM 595 C C . ARG A 1 82 ? -14.084 2.378 -3.038 1.00 94.81 82 ARG A C 1
ATOM 597 O O . ARG A 1 82 ? -13.535 2.060 -4.086 1.00 94.81 82 ARG A O 1
ATOM 604 N N . ALA A 1 83 ? -15.117 3.221 -3.002 1.00 96.56 83 ALA A N 1
ATOM 605 C CA . ALA A 1 83 ? -15.682 3.821 -4.210 1.00 96.56 83 ALA A CA 1
ATOM 606 C C . ALA A 1 83 ? -14.688 4.752 -4.932 1.00 96.56 83 ALA A C 1
ATOM 608 O O . ALA A 1 83 ? -14.667 4.804 -6.158 1.00 96.56 83 ALA A O 1
ATOM 609 N N . ILE A 1 84 ? -13.857 5.498 -4.196 1.00 96.62 84 ILE A N 1
ATOM 610 C CA . ILE A 1 84 ? -12.781 6.307 -4.790 1.00 96.62 84 ILE A CA 1
ATOM 611 C C . ILE A 1 84 ? -11.732 5.395 -5.431 1.00 96.62 84 ILE A C 1
ATOM 613 O O . ILE A 1 84 ? -11.372 5.620 -6.583 1.00 96.62 84 ILE A O 1
ATOM 617 N N . ALA A 1 85 ? -11.295 4.342 -4.733 1.00 93.62 85 ALA A N 1
ATOM 618 C CA . ALA A 1 85 ? -10.335 3.382 -5.274 1.00 93.62 85 ALA A CA 1
ATOM 619 C C . ALA A 1 85 ? -10.840 2.753 -6.584 1.00 93.62 85 ALA A C 1
ATOM 621 O O . ALA A 1 85 ? -10.132 2.786 -7.586 1.00 93.62 85 ALA A O 1
ATOM 622 N N . GLN A 1 86 ? -12.096 2.297 -6.623 1.00 93.81 86 GLN A N 1
ATOM 623 C CA . GLN A 1 86 ? -12.726 1.741 -7.829 1.00 93.81 86 GLN A CA 1
ATOM 624 C C . GLN A 1 86 ? -12.762 2.722 -9.010 1.00 93.81 86 GLN A C 1
ATOM 626 O O . GLN A 1 86 ? -12.659 2.297 -10.156 1.00 93.81 86 GLN A O 1
ATOM 631 N N . ARG A 1 87 ? -12.872 4.033 -8.754 1.00 94.69 87 ARG A N 1
ATOM 632 C CA . ARG A 1 87 ? -12.793 5.059 -9.807 1.00 94.69 87 ARG A CA 1
ATOM 633 C C . ARG A 1 87 ? -11.370 5.283 -10.314 1.00 94.69 87 ARG A C 1
ATOM 635 O O . ARG A 1 87 ? -11.214 5.691 -11.457 1.00 94.69 87 ARG A O 1
ATOM 642 N N . ILE A 1 88 ? -10.352 5.051 -9.484 1.00 92.69 88 ILE A N 1
ATOM 643 C CA . ILE A 1 88 ? -8.941 5.291 -9.827 1.00 92.69 88 ILE A CA 1
ATOM 644 C C . ILE A 1 88 ? -8.311 4.077 -10.524 1.00 92.69 88 ILE A C 1
ATOM 646 O O . ILE A 1 88 ? -7.545 4.259 -11.468 1.00 92.69 88 ILE A O 1
ATOM 650 N N . ILE A 1 89 ? -8.646 2.852 -10.098 1.00 90.75 89 ILE A N 1
ATOM 651 C CA . ILE A 1 89 ? -8.064 1.588 -10.594 1.00 90.75 89 ILE A CA 1
ATOM 652 C C . ILE A 1 89 ? -7.974 1.507 -12.134 1.00 90.75 89 ILE A C 1
ATOM 654 O O . ILE A 1 89 ? -6.895 1.165 -12.625 1.00 90.75 89 ILE A O 1
ATOM 658 N N . PRO A 1 90 ? -9.005 1.875 -12.926 1.00 91.38 90 PRO A N 1
ATOM 659 C CA . PRO A 1 90 ? -8.932 1.799 -14.389 1.00 91.38 90 PRO A CA 1
ATOM 660 C C . PRO A 1 90 ? -7.777 2.604 -15.001 1.00 91.38 90 PRO A C 1
ATOM 662 O O . PRO A 1 90 ? -7.205 2.197 -16.010 1.00 91.38 90 PRO A O 1
ATOM 665 N N . TYR A 1 91 ? -7.380 3.710 -14.366 1.00 89.50 91 TYR A N 1
ATOM 666 C CA . TYR A 1 91 ? -6.285 4.564 -14.830 1.00 89.50 91 TYR A CA 1
ATOM 667 C C . TYR A 1 91 ? -4.895 4.039 -14.428 1.00 89.50 91 TYR A C 1
ATOM 669 O O . TYR A 1 91 ? -3.885 4.494 -14.962 1.00 89.50 91 TYR A O 1
ATOM 677 N N . ALA A 1 92 ? -4.821 3.060 -13.520 1.00 87.94 92 ALA A N 1
ATOM 678 C CA . ALA A 1 92 ? -3.572 2.435 -13.081 1.00 87.94 92 ALA A CA 1
ATOM 679 C C . ALA A 1 92 ? -3.191 1.181 -13.896 1.00 87.94 92 ALA A C 1
ATOM 681 O O . ALA A 1 92 ? -2.060 0.702 -13.795 1.00 87.94 92 ALA A O 1
ATOM 682 N N . MET A 1 93 ? -4.098 0.665 -14.735 1.00 85.31 93 MET A N 1
ATOM 683 C CA . MET A 1 93 ? -3.916 -0.592 -15.483 1.00 85.31 93 MET A CA 1
ATOM 684 C C . MET A 1 93 ? -2.705 -0.602 -16.414 1.00 85.31 93 MET A C 1
ATOM 686 O O . MET A 1 93 ? -2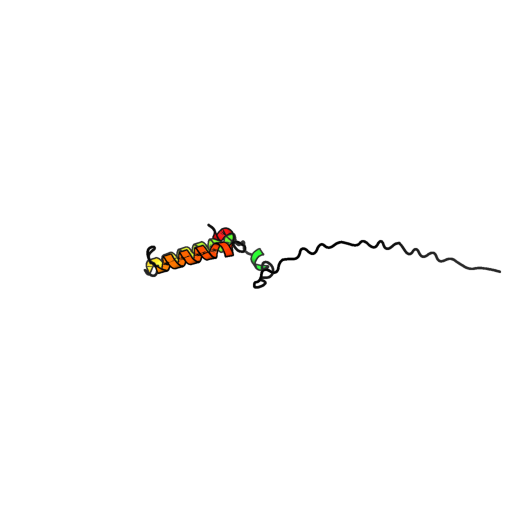.080 -1.643 -16.595 1.00 85.31 93 MET A O 1
ATOM 690 N N . ALA A 1 94 ? -2.336 0.557 -16.966 1.00 81.62 94 ALA A N 1
ATOM 691 C CA . ALA A 1 94 ? -1.149 0.693 -17.808 1.00 81.62 94 ALA A CA 1
ATOM 692 C C . ALA A 1 94 ? 0.166 0.388 -17.063 1.00 81.62 94 ALA A C 1
ATOM 694 O O . ALA A 1 94 ? 1.182 0.138 -17.706 1.00 81.62 94 ALA A O 1
ATOM 695 N N . TRP A 1 95 ? 0.147 0.431 -15.728 1.00 77.94 95 TRP A N 1
ATOM 696 C CA . TRP A 1 95 ? 1.314 0.259 -14.862 1.00 77.94 95 TRP A CA 1
ATOM 697 C C . TRP A 1 95 ? 1.238 -1.026 -14.040 1.00 77.94 95 TRP A C 1
ATOM 699 O O . TRP A 1 95 ? 2.245 -1.705 -13.863 1.00 77.94 95 TRP A O 1
ATOM 709 N N . ASN A 1 96 ? 0.042 -1.376 -13.561 1.00 80.56 96 ASN A N 1
ATOM 710 C CA . ASN A 1 96 ? -0.205 -2.619 -12.846 1.00 80.56 96 ASN A CA 1
ATOM 711 C C . ASN A 1 96 ? -1.509 -3.280 -13.327 1.00 80.56 96 ASN A C 1
ATOM 713 O O . ASN A 1 96 ? -2.572 -3.036 -12.751 1.00 80.56 96 ASN A O 1
ATOM 717 N N . PRO A 1 97 ? -1.437 -4.159 -14.343 1.00 80.50 97 PRO A N 1
ATOM 718 C CA . PRO A 1 97 ? -2.601 -4.883 -14.848 1.00 80.50 97 PRO A CA 1
ATOM 719 C C . PRO A 1 97 ? -3.282 -5.788 -13.811 1.00 80.50 97 PRO A C 1
ATOM 721 O O . PRO A 1 97 ? -4.439 -6.150 -14.000 1.00 80.50 97 PRO A O 1
ATOM 724 N N . ARG A 1 98 ? -2.575 -6.173 -12.738 1.00 75.38 98 ARG A N 1
ATOM 725 C CA . ARG A 1 98 ? -3.092 -7.051 -11.675 1.00 75.38 98 ARG A CA 1
ATOM 726 C C . ARG A 1 98 ? -3.997 -6.320 -10.686 1.00 75.38 98 ARG A C 1
ATOM 728 O O . ARG A 1 98 ? -4.729 -6.964 -9.957 1.00 75.38 98 ARG A O 1
ATOM 735 N N . ALA A 1 99 ? -4.001 -4.986 -10.668 1.00 74.56 99 ALA A N 1
ATOM 736 C CA . ALA A 1 99 ? -4.828 -4.216 -9.732 1.00 74.56 99 ALA A CA 1
ATOM 737 C C . ALA A 1 99 ? -6.341 -4.232 -10.057 1.00 74.56 99 ALA A C 1
ATOM 739 O O . ALA A 1 99 ? -7.115 -3.563 -9.375 1.00 74.56 99 ALA A O 1
ATOM 740 N N . LYS A 1 100 ? -6.755 -4.930 -11.123 1.00 73.50 100 LYS A N 1
ATOM 741 C CA . LYS A 1 100 ? -8.163 -5.131 -11.499 1.00 73.50 100 LYS A CA 1
ATOM 742 C C . LYS A 1 100 ? -8.848 -6.249 -10.703 1.00 73.50 100 LYS A C 1
ATOM 744 O O . LYS A 1 100 ? -10.075 -6.247 -10.644 1.00 73.50 100 LYS A O 1
ATOM 749 N N . ASP A 1 101 ? -8.058 -7.203 -10.210 1.00 69.19 101 ASP A N 1
ATOM 750 C CA . ASP A 1 101 ? -8.498 -8.421 -9.523 1.00 69.19 101 ASP A CA 1
ATOM 751 C C . ASP A 1 101 ? -8.564 -8.167 -8.005 1.00 69.19 101 ASP A C 1
ATOM 753 O O . ASP A 1 101 ? -9.493 -8.701 -7.357 1.00 69.19 101 ASP A O 1
#

Radius of gyration: 32.12 Å; chains: 1; bounding box: 83×27×95 Å

Foldseek 3Di:
DDDDDDDDDDDDDDDDDDDPDPPPPPDPPPDDDPDDDPPVCVVDPPVVVVVVVVVVVVVVVVVCVVVVNDDDPPDPVVVVVVVVLVVCQVVCCVPPVPSVD

pLDDT: mean 76.8, std 19.57, range [36.25, 97.44]